Protein AF-A0A954F2K5-F1 (afdb_monomer)

Mean predicted aligned error: 3.69 Å

Foldseek 3Di:
DQVCVVVVPPDPDDDPPVPDDDLVCLPVLLVVLVVCVVVPDQEEEDPAQQSVLVSLLVSCVVCVPHAYEHEPDPVNLVVLVVCVVVVNDDSLVVVVVSVVSSVVSPHPYYHYPCVVVNVVVVVD

Nearest PDB structures (foldseek):
  5lzl-assembly1_G  TM=9.796E-01  e=1.457E-12  Pyrobaculum calidifontis JCM 11548
  5hms-assembly1_A  TM=9.862E-01  e=1.009E-11  Homo sapiens
  1e51-assembly1_A  TM=9.878E-01  e=3.987E-11  Homo sapiens
  1ylv-assembly1_A  TM=9.828E-01  e=5.491E-10  Saccharomyces cerevisiae
  1h7r-assembly1_A  TM=9.564E-01  e=3.130E-10  Saccharomyces cerevisiae

Structure (mmCIF, N/CA/C/O backbone):
data_AF-A0A954F2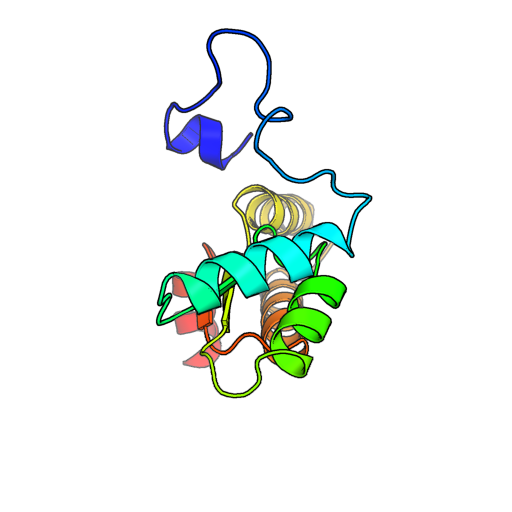K5-F1
#
_entry.id   AF-A0A954F2K5-F1
#
loop_
_atom_site.group_PDB
_atom_site.id
_atom_site.type_symbol
_atom_site.label_atom_id
_atom_site.label_alt_id
_atom_site.label_comp_id
_atom_site.label_asym_id
_atom_site.label_entity_id
_atom_site.label_seq_id
_atom_site.pdbx_PDB_ins_code
_atom_site.Cartn_x
_atom_site.Cartn_y
_atom_site.Cartn_z
_atom_site.occupancy
_atom_site.B_iso_or_equiv
_atom_site.auth_seq_id
_atom_site.auth_comp_id
_atom_site.auth_asym_id
_atom_site.auth_atom_id
_atom_site.pdbx_PDB_model_num
ATOM 1 N N . GLY A 1 1 ? 8.856 5.510 13.275 1.00 75.00 1 GLY A N 1
ATOM 2 C CA . GLY A 1 1 ? 7.831 5.533 12.204 1.00 75.00 1 GLY A CA 1
ATOM 3 C C . GLY A 1 1 ? 7.135 4.202 12.275 1.00 75.00 1 GLY A C 1
ATOM 4 O O . GLY A 1 1 ? 7.874 3.237 12.380 1.00 75.00 1 GLY A O 1
ATOM 5 N N . PRO A 1 2 ? 5.797 4.094 12.249 1.00 73.75 2 PRO A N 1
ATOM 6 C CA . PRO A 1 2 ? 5.119 3.129 13.123 1.00 73.75 2 PRO A CA 1
ATOM 7 C C . PRO A 1 2 ? 5.570 1.665 12.960 1.00 73.75 2 PRO A C 1
ATOM 9 O O . PRO A 1 2 ? 5.801 0.985 13.951 1.00 73.75 2 PRO A O 1
ATOM 12 N N . PHE A 1 3 ? 5.822 1.199 11.731 1.00 83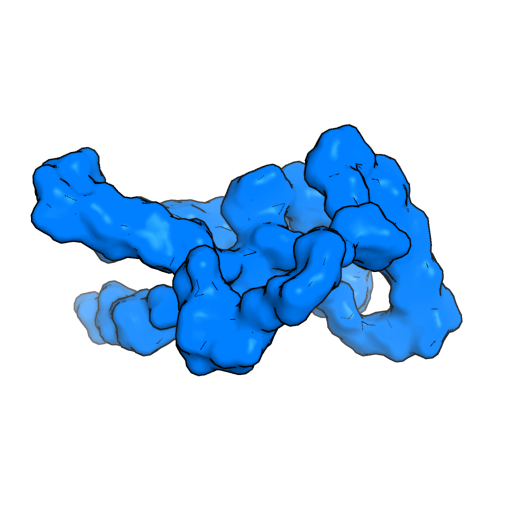.38 3 PHE A N 1
ATOM 13 C CA . PHE A 1 3 ? 6.387 -0.133 11.483 1.00 83.38 3 PHE A CA 1
ATOM 14 C C . PHE A 1 3 ? 7.805 -0.309 12.037 1.00 83.38 3 PHE A C 1
ATOM 16 O O . PHE A 1 3 ? 8.126 -1.359 12.571 1.00 83.38 3 PHE A O 1
ATOM 23 N N . ARG A 1 4 ? 8.674 0.696 11.901 1.00 79.25 4 ARG A N 1
ATOM 24 C CA . ARG A 1 4 ? 10.045 0.644 12.429 1.00 79.25 4 ARG A CA 1
ATOM 25 C C . ARG A 1 4 ? 10.061 0.540 13.947 1.00 79.25 4 ARG A C 1
ATOM 27 O O . ARG A 1 4 ? 10.932 -0.138 14.469 1.00 79.25 4 ARG A O 1
ATOM 34 N N . ASP A 1 5 ? 9.100 1.182 14.604 1.00 68.88 5 ASP A N 1
ATOM 35 C CA . ASP A 1 5 ? 8.968 1.148 16.059 1.00 68.88 5 ASP A CA 1
ATOM 36 C C . ASP A 1 5 ? 8.429 -0.228 16.489 1.00 68.88 5 ASP A C 1
ATOM 38 O O . ASP A 1 5 ? 8.984 -0.855 17.379 1.00 68.88 5 ASP A O 1
ATOM 42 N N . ALA A 1 6 ? 7.422 -0.753 15.778 1.00 72.25 6 ALA A N 1
ATOM 43 C CA . ALA A 1 6 ? 6.838 -2.068 16.050 1.00 72.25 6 ALA A CA 1
ATOM 44 C C . ALA A 1 6 ? 7.764 -3.256 15.726 1.00 72.25 6 ALA A C 1
ATOM 46 O O . ALA A 1 6 ? 7.675 -4.295 16.368 1.00 72.25 6 ALA A O 1
ATOM 47 N N . ALA A 1 7 ? 8.614 -3.128 14.706 1.00 76.62 7 ALA A N 1
ATOM 48 C CA . ALA A 1 7 ? 9.519 -4.183 14.249 1.00 76.62 7 ALA A CA 1
ATOM 49 C C . ALA A 1 7 ? 10.978 -3.949 14.672 1.00 76.62 7 ALA A C 1
ATOM 51 O O . ALA A 1 7 ? 11.862 -4.612 14.136 1.00 76.62 7 ALA A O 1
ATOM 52 N N . GLU A 1 8 ? 11.235 -2.952 15.528 1.00 77.69 8 GLU A N 1
ATOM 53 C CA . GLU A 1 8 ? 12.577 -2.542 15.979 1.00 77.69 8 GLU A CA 1
ATOM 54 C C . GLU A 1 8 ? 13.598 -2.415 14.826 1.00 77.69 8 GLU A C 1
ATOM 56 O O . GLU A 1 8 ? 14.774 -2.744 14.937 1.00 77.69 8 GLU A O 1
ATOM 61 N N . SER A 1 9 ? 13.137 -1.934 13.666 1.00 81.38 9 SER A N 1
ATOM 62 C CA . SER A 1 9 ? 13.853 -2.056 12.383 1.00 81.38 9 SER A CA 1
ATOM 63 C C . SER A 1 9 ? 14.394 -0.729 11.845 1.00 81.38 9 SER A C 1
ATOM 65 O O . SER A 1 9 ? 14.629 -0.561 10.638 1.00 81.38 9 SER A O 1
ATOM 67 N N . THR A 1 10 ? 14.577 0.252 12.727 1.00 75.50 10 THR A N 1
ATOM 68 C CA . THR A 1 10 ? 15.196 1.531 12.369 1.00 75.50 10 THR A CA 1
ATOM 69 C C . THR A 1 10 ? 16.646 1.296 11.919 1.00 75.50 10 THR A C 1
ATOM 71 O O . THR A 1 10 ? 17.393 0.633 12.635 1.00 75.50 10 THR A O 1
ATOM 74 N N . PRO A 1 11 ? 17.071 1.802 10.740 1.00 71.56 11 PRO A N 1
ATOM 75 C CA . PRO A 1 11 ? 18.462 1.677 10.307 1.00 71.56 11 PRO A CA 1
ATOM 76 C C . PRO A 1 11 ? 19.418 2.275 11.346 1.00 71.56 11 PRO A C 1
ATOM 78 O O . PRO A 1 11 ? 19.206 3.402 11.785 1.00 71.56 11 PRO A O 1
ATOM 81 N N . GLN A 1 12 ? 20.472 1.541 11.711 1.00 70.81 12 GLN A N 1
ATOM 82 C CA . GLN A 1 12 ? 21.495 2.031 12.647 1.00 70.81 12 GLN A CA 1
ATOM 83 C C . GLN A 1 12 ? 22.385 3.121 12.021 1.00 70.81 12 GLN A C 1
ATOM 85 O O . GLN A 1 12 ? 22.900 3.980 12.730 1.00 70.81 12 GLN A O 1
ATOM 90 N N . PHE A 1 13 ? 22.538 3.113 10.692 1.00 71.94 13 PHE A N 1
ATOM 91 C CA . PHE A 1 13 ? 23.246 4.136 9.923 1.00 71.94 13 PHE A CA 1
ATOM 92 C C . PHE A 1 13 ? 22.593 4.323 8.542 1.00 71.94 13 PHE A C 1
ATOM 94 O O . PHE A 1 13 ? 22.081 3.366 7.959 1.00 71.94 13 PHE A O 1
ATOM 101 N N . GLY A 1 14 ? 22.621 5.551 8.011 1.00 80.06 14 GLY A N 1
ATOM 102 C CA . GLY A 1 14 ? 22.126 5.878 6.669 1.00 80.06 14 GLY A CA 1
ATOM 103 C C . GLY A 1 14 ? 20.603 5.779 6.495 1.00 80.06 14 GLY A C 1
ATOM 104 O O . GLY A 1 14 ? 19.822 5.965 7.428 1.00 80.06 14 GLY A O 1
ATOM 105 N N . ASN A 1 15 ? 20.167 5.521 5.260 1.00 81.44 15 ASN A N 1
ATOM 106 C CA . ASN A 1 15 ? 18.766 5.305 4.901 1.00 81.44 15 ASN A CA 1
ATOM 107 C C . ASN A 1 15 ? 18.643 4.139 3.900 1.00 81.44 15 ASN A C 1
ATOM 109 O O . ASN A 1 15 ? 19.632 3.514 3.529 1.00 81.44 15 ASN A O 1
ATOM 113 N N . ARG A 1 16 ? 17.414 3.819 3.491 1.00 84.44 16 ARG A N 1
ATOM 114 C CA . ARG A 1 16 ? 17.119 2.695 2.587 1.00 84.44 16 ARG A CA 1
ATOM 115 C C . ARG A 1 16 ? 16.991 3.122 1.118 1.00 84.44 16 ARG A C 1
ATOM 117 O O . ARG A 1 16 ? 16.538 2.337 0.297 1.00 84.44 16 ARG A O 1
ATOM 124 N N . ALA A 1 17 ? 17.368 4.358 0.784 1.00 83.81 17 ALA A N 1
ATOM 125 C CA . ALA A 1 17 ? 17.148 4.936 -0.544 1.00 83.81 17 ALA A CA 1
ATOM 126 C C . ALA A 1 17 ? 18.026 4.311 -1.640 1.00 83.81 17 ALA A C 1
ATOM 128 O O . ALA A 1 17 ? 17.795 4.560 -2.814 1.00 83.81 17 ALA A O 1
ATOM 129 N N . THR A 1 18 ? 19.030 3.509 -1.273 1.00 85.62 18 THR A N 1
ATOM 130 C CA . THR A 1 18 ? 19.876 2.787 -2.234 1.00 85.62 18 THR A CA 1
ATOM 131 C C . THR A 1 18 ? 19.191 1.568 -2.850 1.00 85.62 18 THR A C 1
ATOM 133 O O . THR A 1 18 ? 19.691 1.048 -3.838 1.00 85.62 18 THR A O 1
ATOM 136 N N . TYR A 1 19 ? 18.080 1.103 -2.272 1.00 86.25 19 TYR A N 1
ATOM 137 C CA . TYR A 1 19 ? 17.320 -0.049 -2.773 1.00 86.25 19 TYR A CA 1
ATOM 138 C C . TYR A 1 19 ? 15.801 0.155 -2.735 1.00 86.25 19 TYR A C 1
ATOM 140 O O . TYR A 1 19 ? 15.063 -0.585 -3.372 1.00 86.25 19 TYR A O 1
ATOM 148 N N . GLN A 1 20 ? 15.297 1.136 -1.982 1.00 93.25 20 GLN A N 1
ATOM 149 C CA . GLN A 1 20 ? 13.914 1.575 -2.126 1.00 93.25 20 GLN A CA 1
ATOM 150 C C . GLN A 1 20 ? 13.808 2.506 -3.327 1.00 93.25 20 GLN A C 1
ATOM 152 O O . GLN A 1 20 ? 14.530 3.500 -3.395 1.00 93.25 20 GLN A O 1
ATOM 157 N N . MET A 1 21 ? 12.873 2.195 -4.224 1.00 95.56 21 MET A N 1
ATOM 158 C CA . MET A 1 21 ? 12.590 3.004 -5.408 1.00 95.56 21 MET A CA 1
ATOM 159 C C . MET A 1 21 ? 12.327 4.468 -5.041 1.00 95.56 21 MET A C 1
ATOM 161 O O . MET A 1 21 ? 11.714 4.778 -4.012 1.00 95.56 21 MET A O 1
ATOM 165 N N . ASN A 1 22 ? 12.766 5.377 -5.912 1.00 94.88 22 ASN A N 1
ATOM 166 C CA . ASN A 1 22 ? 12.499 6.799 -5.745 1.00 94.88 22 ASN A CA 1
ATOM 167 C C . ASN A 1 22 ? 10.987 7.058 -5.907 1.00 94.88 22 ASN A C 1
ATOM 169 O O . ASN A 1 22 ? 10.434 6.726 -6.957 1.00 94.88 22 ASN A O 1
ATOM 173 N N . PRO A 1 23 ? 10.311 7.702 -4.935 1.00 95.06 23 PRO A N 1
ATOM 174 C CA . PRO A 1 23 ? 8.867 7.951 -4.994 1.00 95.06 23 PRO A CA 1
ATOM 175 C C . PRO A 1 23 ? 8.416 8.751 -6.227 1.00 95.06 23 PRO A C 1
ATOM 177 O O . PRO A 1 23 ? 7.267 8.638 -6.638 1.00 95.06 23 PRO A O 1
ATOM 180 N N . ALA A 1 24 ? 9.301 9.548 -6.836 1.00 95.44 24 ALA A N 1
ATOM 181 C CA . ALA A 1 24 ? 8.993 10.308 -8.047 1.00 95.44 24 ALA A CA 1
ATOM 182 C C . ALA A 1 24 ? 9.012 9.457 -9.334 1.00 95.44 24 ALA A C 1
ATOM 184 O O . ALA A 1 24 ? 8.629 9.940 -10.400 1.00 95.44 24 ALA A O 1
ATOM 185 N N . ASN A 1 25 ? 9.486 8.210 -9.269 1.00 94.94 25 ASN A N 1
ATOM 186 C CA . ASN A 1 25 ? 9.805 7.404 -10.440 1.00 94.94 25 ASN A CA 1
ATOM 187 C C . ASN A 1 25 ? 8.812 6.259 -10.666 1.00 94.94 25 ASN A C 1
ATOM 189 O O . ASN A 1 25 ? 9.118 5.085 -10.473 1.00 94.94 25 ASN A O 1
ATOM 193 N N . GLY A 1 26 ? 7.622 6.582 -11.171 1.00 93.44 26 GLY A N 1
ATOM 194 C CA . GLY A 1 26 ? 6.631 5.549 -11.483 1.00 93.44 26 GLY A CA 1
ATOM 195 C C . GLY A 1 26 ? 7.012 4.616 -12.644 1.00 93.44 26 GLY A C 1
ATOM 196 O O . GLY A 1 26 ? 6.359 3.600 -12.847 1.00 93.44 26 GLY A O 1
ATOM 197 N N . ALA A 1 27 ? 8.020 4.955 -13.457 1.00 95.56 27 ALA A N 1
ATOM 198 C CA . ALA A 1 27 ? 8.470 4.101 -14.560 1.00 95.56 27 ALA A CA 1
ATOM 199 C C . ALA A 1 27 ? 9.401 2.971 -14.093 1.00 95.56 27 ALA A C 1
ATOM 201 O O . ALA A 1 27 ? 9.408 1.905 -14.698 1.00 95.56 27 ALA A O 1
ATOM 202 N N . GLU A 1 28 ? 10.177 3.200 -13.032 1.00 96.81 28 GLU A N 1
ATOM 203 C CA . GLU A 1 28 ? 11.015 2.174 -12.400 1.00 96.81 28 GLU A CA 1
ATOM 204 C C . GLU A 1 28 ? 10.182 1.046 -11.806 1.00 96.81 28 GLU A C 1
ATOM 206 O O . GLU A 1 28 ? 10.502 -0.108 -12.051 1.00 96.81 28 GLU A O 1
ATOM 211 N N . ALA A 1 29 ? 9.045 1.367 -11.184 1.00 96.25 29 ALA A N 1
ATOM 212 C CA . ALA A 1 29 ? 8.140 0.364 -10.629 1.00 96.25 29 ALA A CA 1
ATOM 213 C C . ALA A 1 29 ? 7.688 -0.696 -11.648 1.00 96.25 29 ALA A C 1
ATOM 215 O O . ALA A 1 29 ? 7.5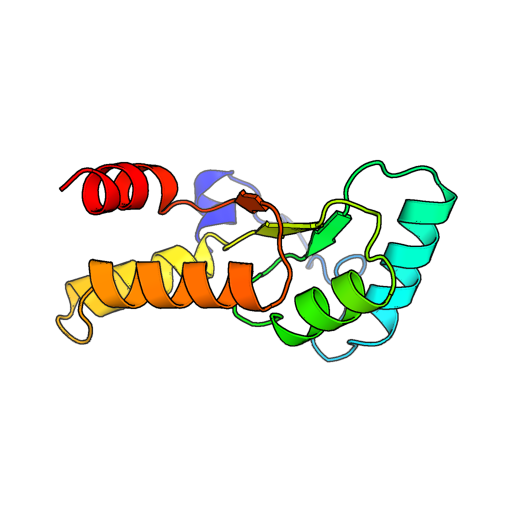91 -1.866 -11.300 1.00 96.25 29 ALA A O 1
ATOM 216 N N . LEU A 1 30 ? 7.431 -0.310 -12.905 1.00 96.88 30 LEU A N 1
ATOM 217 C CA . LEU A 1 30 ? 7.063 -1.282 -13.942 1.00 96.88 30 LEU A CA 1
ATOM 218 C C . LEU A 1 30 ? 8.244 -2.162 -14.352 1.00 96.88 30 LEU A C 1
ATOM 220 O O . LEU A 1 30 ? 8.049 -3.351 -14.553 1.00 96.88 30 LEU A O 1
ATOM 224 N N . ARG A 1 31 ? 9.461 -1.608 -14.421 1.00 97.44 31 ARG A N 1
ATOM 225 C CA . ARG A 1 31 ? 10.654 -2.403 -14.744 1.00 97.44 31 ARG A CA 1
ATOM 226 C C . ARG A 1 31 ? 10.969 -3.423 -13.655 1.00 97.44 31 ARG A C 1
ATOM 228 O O . ARG A 1 31 ? 11.277 -4.556 -13.991 1.00 97.44 31 ARG A O 1
ATOM 235 N N . GLU A 1 32 ? 10.877 -3.031 -12.385 1.00 97.88 32 GLU A N 1
ATOM 236 C CA . GLU A 1 32 ? 11.065 -3.952 -11.253 1.00 97.88 32 GLU A CA 1
ATOM 237 C C . GLU A 1 32 ? 10.024 -5.077 -11.290 1.00 97.88 32 GLU A C 1
ATOM 239 O O . GLU A 1 32 ? 10.367 -6.247 -11.190 1.00 97.88 32 GLU A O 1
ATOM 244 N N . VAL A 1 33 ? 8.757 -4.738 -11.550 1.00 98.06 33 VAL A N 1
ATOM 245 C CA . VAL A 1 33 ? 7.698 -5.741 -11.710 1.00 98.06 33 VAL A CA 1
ATOM 246 C C . VAL A 1 33 ? 7.957 -6.677 -12.894 1.00 98.06 33 VAL A C 1
ATOM 248 O O . VAL A 1 33 ? 7.767 -7.882 -12.760 1.00 98.06 33 VAL A O 1
ATOM 251 N N . ASP A 1 34 ? 8.387 -6.158 -14.047 1.00 98.19 34 ASP A N 1
ATOM 252 C CA . ASP A 1 34 ? 8.699 -6.986 -15.217 1.00 98.19 34 ASP A CA 1
ATOM 253 C C . ASP A 1 34 ? 9.834 -7.981 -14.916 1.00 98.19 34 ASP A C 1
ATOM 255 O O . ASP A 1 34 ? 9.788 -9.124 -15.377 1.00 98.19 34 ASP A O 1
ATOM 259 N N . LEU A 1 35 ? 10.832 -7.563 -14.127 1.00 98.31 35 LEU A N 1
ATOM 260 C CA . LEU A 1 35 ? 11.923 -8.425 -13.669 1.00 98.31 35 LEU A CA 1
ATOM 261 C C . LEU A 1 35 ? 11.418 -9.505 -12.708 1.00 98.31 35 LEU A C 1
ATOM 263 O O . LEU A 1 35 ? 11.675 -10.679 -12.956 1.00 98.31 35 LEU A O 1
ATOM 267 N N . ASP A 1 36 ? 10.634 -9.140 -11.690 1.00 98.44 36 ASP A N 1
ATOM 268 C CA . ASP A 1 36 ? 10.055 -10.099 -10.739 1.00 98.44 36 ASP A CA 1
ATOM 269 C C . ASP A 1 36 ? 9.208 -11.165 -11.462 1.00 98.44 36 ASP A C 1
ATOM 271 O O . ASP A 1 36 ? 9.294 -12.359 -11.164 1.00 98.44 36 ASP A O 1
ATOM 275 N N . VAL A 1 37 ? 8.414 -10.760 -12.461 1.00 98.12 37 VAL A N 1
ATOM 276 C CA . VAL A 1 37 ? 7.633 -11.693 -13.292 1.00 98.12 37 VAL A CA 1
ATOM 277 C C . VAL A 1 37 ? 8.549 -12.600 -14.116 1.00 98.12 37 VAL A C 1
ATOM 279 O O . VAL A 1 37 ? 8.299 -13.803 -14.196 1.00 98.12 37 VAL A O 1
ATOM 282 N N . ALA A 1 38 ? 9.614 -12.060 -14.715 1.00 98.25 38 ALA A N 1
ATOM 283 C CA . ALA A 1 38 ? 10.580 -12.851 -15.480 1.00 98.25 38 ALA A CA 1
ATOM 284 C C . ALA A 1 38 ? 11.347 -13.859 -14.604 1.00 98.25 38 ALA A C 1
ATOM 286 O O . ALA A 1 38 ? 11.704 -14.938 -15.079 1.00 98.25 38 ALA A O 1
ATOM 287 N N . GLU A 1 39 ? 11.559 -13.533 -13.329 1.00 98.44 39 GLU A N 1
ATOM 288 C CA . GLU A 1 39 ? 12.152 -14.418 -12.322 1.00 98.44 39 GLU A CA 1
ATOM 289 C C . GLU A 1 39 ? 11.150 -15.433 -11.738 1.00 98.44 39 GLU A C 1
ATOM 291 O O . GLU A 1 39 ? 11.549 -16.351 -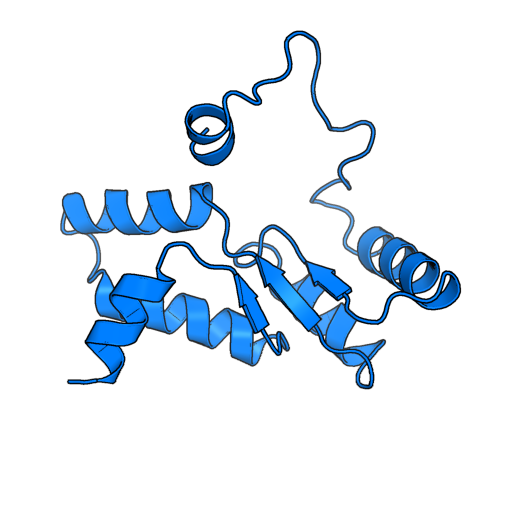11.019 1.00 98.44 39 GLU A O 1
ATOM 296 N N . GLY A 1 40 ? 9.868 -15.338 -12.108 1.00 98.00 40 GLY A N 1
ATOM 297 C CA . GLY A 1 40 ? 8.837 -16.322 -11.779 1.00 98.00 40 GLY A CA 1
ATOM 298 C C . GLY A 1 40 ? 7.993 -15.985 -10.550 1.00 98.00 40 GLY A C 1
ATOM 299 O O . GLY A 1 40 ? 7.479 -16.899 -9.910 1.00 98.00 40 GLY A O 1
ATOM 300 N N . ALA A 1 41 ? 7.838 -14.705 -10.197 1.00 98.12 41 ALA A N 1
ATOM 301 C CA . ALA A 1 41 ? 6.946 -14.298 -9.115 1.00 98.12 41 ALA A CA 1
ATOM 302 C C . ALA A 1 41 ? 5.475 -14.672 -9.402 1.00 98.12 41 ALA A C 1
ATOM 304 O O . ALA A 1 41 ? 4.867 -14.190 -10.357 1.00 98.12 41 ALA A O 1
ATOM 305 N N . ASP A 1 42 ? 4.870 -15.473 -8.519 1.00 98.12 42 ASP A N 1
ATOM 306 C CA . ASP A 1 42 ? 3.449 -15.857 -8.603 1.00 98.12 42 ASP A CA 1
ATOM 307 C C . ASP A 1 42 ? 2.482 -14.721 -8.224 1.00 98.12 42 ASP A C 1
ATOM 309 O O . ASP A 1 42 ? 1.281 -14.782 -8.494 1.00 98.12 42 ASP A O 1
ATOM 313 N N . LEU A 1 43 ? 2.987 -13.703 -7.525 1.00 97.94 43 LEU A N 1
ATOM 314 C CA . LEU A 1 43 ? 2.218 -12.598 -6.970 1.00 97.94 43 LEU A CA 1
ATOM 315 C C . LEU A 1 43 ? 3.085 -11.348 -6.904 1.00 97.94 43 LEU A C 1
ATOM 317 O O . LEU A 1 43 ? 4.237 -11.399 -6.481 1.00 97.94 43 LEU A O 1
ATOM 321 N N . LEU A 1 44 ? 2.485 -10.210 -7.237 1.00 98.56 44 LEU A N 1
ATOM 322 C CA . LEU A 1 44 ? 3.132 -8.902 -7.184 1.00 98.56 44 LEU A CA 1
ATOM 323 C C . LEU A 1 44 ? 2.623 -8.084 -5.999 1.00 98.56 44 LEU A C 1
ATOM 325 O O . LEU A 1 44 ? 1.519 -8.314 -5.499 1.00 98.56 44 LEU A O 1
ATOM 329 N N . MET A 1 45 ? 3.393 -7.088 -5.559 1.00 98.62 45 MET A N 1
ATOM 330 C CA . MET A 1 45 ? 2.959 -6.173 -4.503 1.00 98.62 45 MET A CA 1
ATOM 331 C C . MET A 1 45 ? 3.400 -4.733 -4.749 1.00 98.62 45 MET A C 1
ATOM 333 O O . MET A 1 45 ? 4.553 -4.477 -5.072 1.00 98.62 45 MET A O 1
ATOM 337 N N . VAL A 1 46 ? 2.507 -3.780 -4.468 1.00 98.69 46 VAL A N 1
ATOM 338 C CA . VAL A 1 46 ? 2.867 -2.359 -4.331 1.00 98.69 46 VAL A CA 1
ATOM 339 C C . VAL A 1 46 ? 2.792 -1.932 -2.865 1.00 98.69 46 VAL A C 1
ATOM 341 O O . VAL A 1 46 ? 1.837 -2.239 -2.140 1.00 98.69 46 VAL A O 1
ATOM 344 N N . LYS A 1 47 ? 3.825 -1.215 -2.414 1.00 98.38 47 LYS A N 1
ATOM 345 C CA . LYS A 1 47 ? 3.957 -0.699 -1.050 1.00 98.38 47 LYS A CA 1
ATOM 346 C C . LYS A 1 47 ? 4.732 0.624 -1.061 1.00 98.38 47 LYS A C 1
ATOM 348 O O . LYS A 1 47 ? 5.865 0.617 -1.539 1.00 98.38 47 LYS A O 1
ATOM 353 N N . PRO A 1 48 ? 4.247 1.706 -0.416 1.00 98.38 48 PRO A N 1
ATOM 354 C CA . PRO A 1 48 ? 2.918 1.918 0.191 1.00 98.38 48 PRO A CA 1
ATOM 355 C C . PRO A 1 48 ? 1.738 1.818 -0.786 1.00 98.38 48 PRO A C 1
ATOM 357 O O . PRO A 1 48 ? 1.956 1.813 -1.989 1.00 98.38 48 PRO A O 1
ATOM 360 N N . ALA A 1 49 ? 0.501 1.734 -0.288 1.00 98.62 49 ALA A N 1
ATOM 361 C CA . ALA A 1 49 ? -0.674 1.568 -1.146 1.00 98.62 49 ALA A CA 1
ATOM 362 C C . ALA A 1 49 ? -1.358 2.898 -1.489 1.00 98.62 49 ALA A C 1
ATOM 364 O O . ALA A 1 49 ? -1.509 3.223 -2.663 1.00 98.62 49 ALA A O 1
ATOM 365 N N . LEU A 1 50 ? -1.770 3.680 -0.485 1.00 98.50 50 LEU A N 1
ATOM 366 C CA . LEU A 1 50 ? -2.640 4.846 -0.683 1.00 98.50 50 LEU A CA 1
ATOM 367 C C . LEU A 1 50 ? -1.973 5.934 -1.533 1.00 98.50 50 LEU A C 1
ATOM 369 O O . LEU A 1 50 ? -2.610 6.518 -2.404 1.00 98.50 50 LEU A O 1
ATOM 373 N N . SER A 1 51 ? -0.687 6.199 -1.310 1.00 98.12 51 SER A N 1
ATOM 374 C CA . SER A 1 51 ? 0.052 7.203 -2.086 1.00 98.12 51 SER A CA 1
ATOM 375 C C . SER A 1 51 ? 0.533 6.708 -3.457 1.00 98.12 51 SER A C 1
ATOM 377 O O . SER A 1 51 ? 1.170 7.479 -4.162 1.00 98.12 51 SER A O 1
ATOM 379 N N . TYR A 1 52 ? 0.260 5.447 -3.818 1.00 98.69 52 TYR A N 1
ATOM 380 C CA . TYR A 1 52 ? 0.721 4.808 -5.060 1.00 98.69 52 TYR A CA 1
ATOM 381 C C . TYR A 1 52 ? -0.407 4.040 -5.769 1.00 98.69 52 TYR A C 1
ATOM 383 O O . TYR A 1 52 ? -0.177 3.020 -6.424 1.00 98.69 52 TYR A O 1
ATOM 391 N N . LEU A 1 53 ? -1.653 4.512 -5.639 1.00 98.88 53 LEU A N 1
ATOM 392 C CA . LEU A 1 53 ? -2.808 3.930 -6.335 1.00 98.88 53 LEU A CA 1
ATOM 393 C C . LEU A 1 53 ? -2.632 3.949 -7.863 1.00 98.88 53 LEU A C 1
ATOM 395 O O . LEU A 1 53 ? -3.110 3.049 -8.550 1.00 98.88 53 LEU A O 1
ATOM 399 N N . ASP A 1 54 ? -1.928 4.947 -8.395 1.00 98.75 54 ASP A N 1
ATOM 400 C CA . ASP A 1 54 ? -1.557 5.041 -9.807 1.00 98.75 54 ASP A CA 1
ATOM 401 C C . ASP A 1 54 ? -0.590 3.921 -10.224 1.00 98.75 54 ASP A C 1
ATOM 403 O O . ASP A 1 54 ? -0.749 3.341 -11.298 1.00 98.75 54 ASP A O 1
ATOM 407 N N . ILE A 1 55 ? 0.362 3.551 -9.364 1.00 98.75 55 ILE A N 1
ATOM 408 C CA . ILE A 1 55 ? 1.277 2.431 -9.615 1.00 98.75 55 ILE A CA 1
ATOM 409 C C . ILE A 1 55 ? 0.535 1.100 -9.544 1.00 98.75 55 ILE A C 1
ATOM 411 O O . ILE A 1 55 ? 0.695 0.284 -10.446 1.00 98.75 55 ILE A O 1
ATOM 415 N N . ILE A 1 56 ? -0.335 0.899 -8.543 1.00 98.88 56 ILE A N 1
ATOM 416 C CA . ILE A 1 56 ? -1.203 -0.293 -8.461 1.00 98.88 56 ILE A CA 1
ATOM 417 C C . ILE A 1 56 ? -1.988 -0.458 -9.763 1.00 98.88 56 ILE A C 1
ATOM 419 O O . ILE A 1 56 ? -2.032 -1.549 -10.332 1.00 98.88 56 ILE A O 1
ATOM 423 N N . ARG A 1 57 ? -2.562 0.640 -10.265 1.00 98.88 57 ARG A N 1
ATOM 424 C CA . ARG A 1 57 ? -3.320 0.636 -11.512 1.00 98.88 57 ARG A CA 1
ATOM 425 C C . ARG A 1 57 ? -2.470 0.235 -12.709 1.00 98.88 57 ARG A C 1
ATOM 427 O O . ARG A 1 57 ? -2.857 -0.665 -13.448 1.00 98.88 57 ARG A O 1
ATOM 434 N N . ARG A 1 58 ? -1.308 0.866 -12.876 1.00 98.69 58 ARG A N 1
ATOM 435 C CA . ARG A 1 58 ? -0.396 0.598 -13.996 1.00 98.69 58 ARG A CA 1
ATOM 436 C C . ARG A 1 58 ? 0.135 -0.833 -13.979 1.00 98.69 58 ARG A C 1
ATOM 438 O O . ARG A 1 58 ? 0.178 -1.467 -15.026 1.00 98.69 58 ARG A O 1
ATOM 445 N N . VAL A 1 59 ? 0.493 -1.352 -12.804 1.00 98.62 59 VAL A N 1
ATOM 446 C CA . VAL A 1 59 ? 0.938 -2.744 -12.640 1.00 98.62 59 VAL A CA 1
ATOM 447 C C . VAL A 1 59 ? -0.183 -3.709 -13.015 1.00 98.62 59 VAL A C 1
ATOM 449 O O . VAL A 1 59 ? 0.053 -4.639 -13.780 1.00 98.62 59 VAL A O 1
ATOM 452 N N . LYS A 1 60 ? -1.415 -3.468 -12.545 1.00 98.62 60 LYS A N 1
ATOM 453 C CA . LYS A 1 60 ? -2.552 -4.335 -12.877 1.00 98.62 60 LYS A CA 1
ATOM 454 C C . LYS A 1 60 ? -2.887 -4.328 -14.370 1.00 98.62 60 LYS A C 1
ATOM 45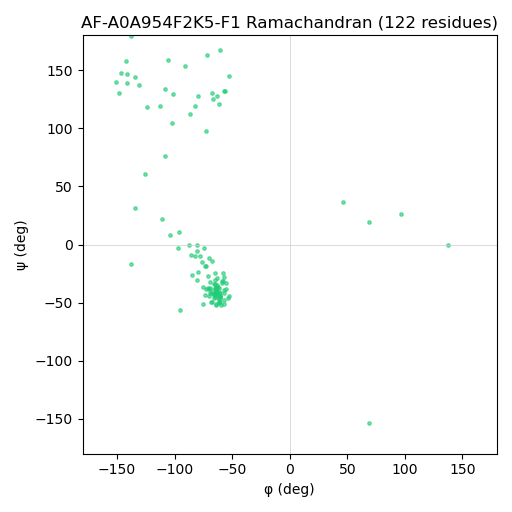6 O O . LYS A 1 60 ? -3.277 -5.360 -14.904 1.00 98.62 60 LYS A O 1
ATOM 461 N N . GLU A 1 61 ? -2.758 -3.182 -15.035 1.00 98.56 61 GLU A N 1
ATOM 462 C CA . GLU A 1 61 ? -2.976 -3.064 -16.483 1.00 98.56 61 GLU A CA 1
ATOM 463 C C . GLU A 1 61 ? -1.879 -3.762 -17.299 1.00 98.56 61 GLU A C 1
ATOM 465 O O . GLU A 1 61 ? -2.193 -4.388 -18.309 1.00 98.56 61 GLU A O 1
ATOM 470 N N . ALA A 1 62 ? -0.619 -3.691 -16.858 1.00 98.25 62 ALA A N 1
ATOM 471 C CA . ALA A 1 62 ? 0.504 -4.357 -17.519 1.00 98.25 62 ALA A CA 1
ATOM 472 C C . ALA A 1 62 ? 0.489 -5.884 -17.320 1.00 98.25 62 ALA A C 1
ATOM 474 O O . ALA A 1 62 ? 0.766 -6.629 -18.257 1.00 98.25 62 ALA A O 1
ATOM 475 N N . HIS A 1 63 ? 0.105 -6.345 -16.124 1.00 98.06 63 HIS A N 1
ATOM 476 C CA . HIS A 1 63 ? 0.139 -7.756 -15.719 1.00 98.06 63 HIS A CA 1
ATOM 477 C C . HIS A 1 63 ? -1.229 -8.248 -15.213 1.00 98.06 63 HIS A C 1
ATOM 479 O O . HIS A 1 63 ? -1.356 -8.673 -14.062 1.00 98.06 63 HIS A O 1
ATOM 485 N N . PRO A 1 64 ? -2.293 -8.227 -16.041 1.00 97.56 64 PRO A N 1
ATOM 486 C CA . PRO A 1 64 ? -3.654 -8.527 -15.586 1.00 97.56 64 PRO A CA 1
ATOM 487 C C . PRO A 1 64 ? -3.840 -9.974 -15.108 1.00 97.56 64 PRO A C 1
ATOM 489 O O . PRO A 1 64 ? -4.735 -10.237 -14.301 1.00 97.56 64 PRO A O 1
ATOM 492 N N . GLY A 1 65 ? -3.002 -10.898 -15.595 1.00 96.88 65 GLY A N 1
ATOM 493 C CA . GLY A 1 65 ? -3.025 -12.319 -15.243 1.00 96.88 65 GLY A CA 1
ATOM 494 C C . GLY A 1 65 ? -2.306 -12.674 -13.939 1.00 96.88 65 GLY A C 1
ATOM 495 O O . GLY A 1 65 ? -2.458 -13.800 -13.475 1.00 96.88 65 GLY A O 1
ATOM 496 N N . VAL A 1 66 ? -1.559 -11.740 -13.341 1.00 98.19 66 VAL A N 1
ATOM 497 C CA . VAL A 1 66 ? -0.830 -11.971 -12.088 1.00 98.19 66 VAL A CA 1
ATOM 498 C C . VAL A 1 66 ? -1.619 -11.351 -10.925 1.00 98.19 66 VAL A C 1
ATOM 500 O O . VAL A 1 66 ? -2.037 -10.189 -11.019 1.00 98.19 66 VAL A O 1
ATOM 503 N N . PRO A 1 67 ? -1.878 -12.090 -9.829 1.00 98.56 67 PRO A N 1
ATOM 504 C CA . PRO A 1 67 ? -2.480 -11.527 -8.627 1.00 98.56 67 PRO A CA 1
ATOM 505 C C . PRO A 1 67 ? -1.660 -10.358 -8.076 1.00 98.56 67 PRO A C 1
ATOM 507 O O . PRO A 1 67 ? -0.444 -10.464 -7.902 1.00 98.56 67 PRO A O 1
ATOM 510 N N . LEU A 1 68 ? -2.334 -9.251 -7.756 1.00 98.81 68 LEU A N 1
ATOM 511 C CA . LEU A 1 68 ? -1.683 -8.054 -7.223 1.00 98.81 68 LEU A CA 1
ATOM 512 C C . LEU A 1 68 ? -2.095 -7.797 -5.773 1.00 98.81 68 LEU A C 1
ATOM 514 O O . LEU A 1 68 ? -3.261 -7.544 -5.482 1.00 98.81 68 LEU A O 1
ATOM 518 N N . ALA A 1 69 ? -1.139 -7.800 -4.854 1.00 98.81 69 ALA A N 1
ATOM 519 C CA . ALA A 1 69 ? -1.338 -7.325 -3.495 1.00 98.81 69 ALA A CA 1
ATOM 520 C C . ALA A 1 69 ? -1.001 -5.830 -3.361 1.00 98.81 69 ALA A C 1
ATOM 522 O O . ALA A 1 69 ? -0.155 -5.279 -4.064 1.00 98.81 69 ALA A O 1
ATOM 523 N N . ALA A 1 70 ? -1.621 -5.166 -2.393 1.00 98.88 70 ALA A N 1
ATOM 524 C CA . ALA A 1 70 ? -1.245 -3.821 -1.979 1.00 98.88 70 ALA A CA 1
ATOM 525 C C . ALA A 1 70 ? -1.106 -3.755 -0.460 1.00 98.88 70 ALA A C 1
ATOM 527 O O . ALA A 1 70 ? -1.934 -4.296 0.276 1.00 98.88 70 ALA A O 1
ATOM 528 N N . TYR A 1 71 ? -0.060 -3.087 0.022 1.00 98.75 71 TYR A N 1
ATOM 529 C CA . TYR A 1 71 ? 0.194 -2.958 1.454 1.00 98.75 71 TYR A CA 1
ATOM 530 C C . TYR A 1 71 ? -0.215 -1.572 1.952 1.00 98.75 71 TYR A C 1
ATOM 532 O O . TYR A 1 71 ? 0.505 -0.593 1.749 1.00 98.75 71 TYR A O 1
ATOM 540 N N . ASN A 1 72 ? -1.346 -1.500 2.653 1.00 98.56 72 ASN A N 1
ATOM 541 C CA . ASN A 1 72 ? -1.766 -0.311 3.383 1.00 98.56 72 ASN A CA 1
ATOM 542 C C . ASN A 1 72 ? -0.890 -0.154 4.637 1.00 98.56 72 ASN A C 1
ATOM 544 O O . ASN A 1 72 ? -1.067 -0.851 5.640 1.00 98.56 72 ASN A O 1
ATOM 548 N N . VAL A 1 73 ? 0.136 0.694 4.531 1.00 98.19 73 VAL A N 1
ATOM 549 C CA . VAL A 1 73 ? 1.271 0.698 5.464 1.00 98.19 73 VAL A CA 1
ATOM 550 C C . VAL A 1 73 ? 0.915 1.235 6.841 1.00 98.19 73 VAL A C 1
ATOM 552 O O . VAL A 1 73 ? -0.053 1.959 7.037 1.00 98.19 73 VAL A O 1
ATOM 555 N N . SER A 1 74 ? 1.785 0.949 7.808 1.00 96.50 74 SER A N 1
ATOM 556 C CA . SER A 1 74 ? 1.620 1.374 9.198 1.00 96.50 74 SER A CA 1
ATOM 557 C C . SER A 1 74 ? 1.450 2.891 9.348 1.00 96.50 74 SER A C 1
ATOM 559 O O . SER A 1 74 ? 0.771 3.346 10.257 1.00 96.50 74 SER A O 1
ATOM 561 N N . GLY A 1 75 ? 2.102 3.676 8.482 1.00 96.88 75 GLY A N 1
ATOM 562 C CA . GLY A 1 75 ? 1.958 5.131 8.461 1.00 96.88 75 GLY A CA 1
ATOM 563 C C . GLY A 1 75 ? 0.576 5.568 7.982 1.00 96.88 75 GLY A C 1
ATOM 564 O O . GLY A 1 75 ? -0.014 6.447 8.590 1.00 96.88 75 GLY A O 1
ATOM 565 N N . GLU A 1 76 ? 0.033 4.917 6.951 1.00 98.25 76 GLU A N 1
ATOM 566 C CA . GLU A 1 76 ? -1.317 5.182 6.438 1.00 98.25 76 GLU A CA 1
ATOM 567 C C . GLU A 1 76 ? -2.382 4.827 7.478 1.00 98.25 76 GLU A C 1
ATOM 569 O O . GLU A 1 76 ? -3.249 5.647 7.764 1.00 98.25 76 GLU A O 1
ATOM 574 N N . TYR A 1 77 ? -2.251 3.663 8.119 1.00 98.25 77 TYR A N 1
ATOM 575 C CA . TYR A 1 77 ? -3.097 3.270 9.248 1.00 98.25 77 TYR A CA 1
ATOM 576 C C . TYR A 1 77 ? -3.041 4.291 10.397 1.00 98.25 77 TYR A C 1
ATOM 578 O O . TYR A 1 77 ? -4.072 4.766 10.874 1.00 98.25 77 TYR A O 1
ATOM 586 N N . ALA A 1 78 ? -1.831 4.663 10.832 1.00 97.69 78 ALA A N 1
ATOM 587 C CA . ALA A 1 78 ? -1.654 5.593 11.943 1.00 97.69 78 ALA A CA 1
ATOM 588 C C . ALA A 1 78 ? -2.194 6.994 11.621 1.00 97.69 78 ALA A C 1
ATOM 590 O O . ALA A 1 78 ? -2.722 7.650 12.514 1.00 97.69 78 ALA A O 1
ATOM 591 N N . MET A 1 79 ? -2.106 7.443 10.362 1.00 98.25 79 MET A N 1
ATOM 592 C CA . MET A 1 79 ? -2.710 8.706 9.928 1.00 98.25 79 MET A CA 1
ATOM 593 C C . MET A 1 79 ? -4.231 8.699 10.113 1.00 98.25 79 MET A C 1
ATOM 595 O O . MET A 1 79 ? -4.771 9.675 10.632 1.00 98.25 79 MET A O 1
ATOM 599 N N . VAL A 1 80 ? -4.911 7.607 9.744 1.00 98.31 80 VAL A N 1
ATOM 600 C CA . VAL A 1 80 ? -6.364 7.470 9.939 1.00 98.31 80 VAL A CA 1
ATOM 601 C C . VAL A 1 80 ? -6.708 7.471 11.428 1.00 98.31 80 VAL A C 1
ATOM 603 O O . VAL A 1 80 ? -7.518 8.289 11.858 1.00 98.31 80 VAL A O 1
ATOM 606 N N . LYS A 1 81 ? -6.049 6.629 12.236 1.00 98.00 81 LYS A N 1
ATOM 607 C CA . LYS A 1 81 ? -6.301 6.568 13.688 1.00 98.00 81 LYS A CA 1
ATOM 608 C C . LYS A 1 81 ? -6.092 7.928 14.362 1.00 98.00 81 LYS A C 1
ATOM 610 O O . LYS A 1 81 ? -6.977 8.407 15.061 1.00 98.00 81 LYS A O 1
ATOM 615 N N . ALA A 1 82 ? -4.979 8.606 14.076 1.00 98.19 82 ALA A N 1
ATOM 616 C CA . ALA A 1 82 ? -4.666 9.900 14.681 1.00 98.19 82 ALA A CA 1
ATOM 617 C C . ALA A 1 82 ? -5.643 11.021 14.280 1.00 98.19 82 ALA A C 1
ATOM 619 O O . ALA A 1 82 ? -5.899 11.927 15.072 1.00 98.19 82 ALA A O 1
ATOM 620 N N . ALA A 1 83 ? -6.173 11.005 13.054 1.00 98.44 83 ALA A N 1
ATOM 621 C CA . ALA A 1 83 ? -7.172 11.982 12.621 1.00 98.44 83 ALA A CA 1
ATOM 622 C C . ALA A 1 83 ? -8.558 11.696 13.230 1.00 98.44 83 ALA A C 1
ATOM 624 O O . ALA A 1 83 ? -9.261 12.634 13.614 1.00 98.44 83 ALA A O 1
ATOM 625 N N . ALA A 1 84 ? -8.924 10.419 13.371 1.00 98.25 84 ALA A N 1
ATOM 626 C CA . ALA A 1 84 ? -10.159 9.999 14.027 1.00 98.25 84 ALA A CA 1
ATOM 627 C C . ALA A 1 84 ? -10.161 10.322 15.529 1.00 98.25 84 ALA A C 1
ATOM 629 O O . ALA A 1 84 ? -11.136 10.875 16.030 1.00 98.25 84 ALA A O 1
ATOM 630 N N . GLU A 1 85 ? -9.049 10.086 16.234 1.00 9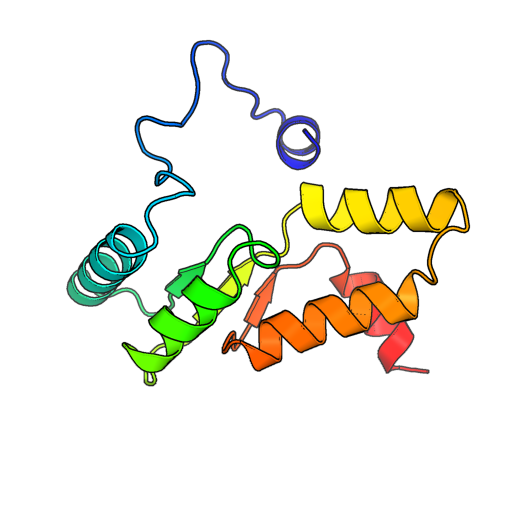8.12 85 GLU A N 1
ATOM 631 C CA . GLU A 1 85 ? -8.884 10.445 17.655 1.00 98.12 85 GLU A CA 1
ATOM 632 C C . GLU A 1 85 ? -9.093 11.945 17.921 1.00 98.12 85 GLU A C 1
ATOM 634 O O . GLU A 1 85 ? -9.529 12.337 19.002 1.00 98.12 85 GLU A O 1
ATOM 639 N N . LYS A 1 86 ? -8.818 12.797 16.927 1.00 98.19 86 LYS A N 1
ATOM 640 C CA . LYS A 1 86 ? -9.050 14.249 16.997 1.00 98.19 86 LYS A CA 1
ATOM 641 C C . LYS A 1 86 ? -10.457 14.672 16.565 1.00 98.19 86 LYS A C 1
ATOM 643 O O . LYS A 1 86 ? -10.748 15.867 16.560 1.00 98.19 86 LYS A O 1
ATOM 648 N N . GLY A 1 87 ? -11.308 13.728 16.164 1.00 97.94 87 GLY A N 1
ATOM 649 C CA . GLY A 1 87 ? -12.655 13.990 15.659 1.00 97.94 87 GLY A CA 1
ATOM 650 C C . GLY A 1 87 ? -12.690 14.688 14.297 1.00 97.94 87 GLY A C 1
ATOM 651 O O . GLY A 1 87 ? -13.696 15.303 13.956 1.00 97.94 87 GLY A O 1
ATOM 652 N N . TRP A 1 88 ? -11.602 14.648 13.521 1.00 98.50 88 TRP A N 1
ATOM 653 C CA . TRP A 1 88 ? -11.542 15.315 12.211 1.00 98.50 88 TRP A CA 1
ATOM 654 C C . TRP A 1 88 ? -12.232 14.517 11.108 1.00 98.50 88 TRP A C 1
ATOM 656 O O . TRP A 1 88 ? -12.626 15.080 10.088 1.00 98.50 88 TRP A O 1
ATOM 666 N N . ILE A 1 89 ? -12.340 13.206 11.300 1.00 98.25 89 ILE A N 1
ATOM 667 C CA . ILE A 1 89 ? -12.877 12.253 10.334 1.00 98.25 89 ILE A CA 1
ATOM 668 C C . ILE A 1 89 ? -13.684 11.175 11.057 1.00 98.25 89 ILE A C 1
ATOM 670 O O . ILE A 1 89 ? -13.459 10.901 12.235 1.00 98.25 89 ILE A O 1
ATOM 674 N N . ASP A 1 90 ? -14.577 10.528 10.315 1.00 98.44 90 ASP A N 1
ATOM 675 C CA . ASP A 1 90 ? -15.170 9.251 10.703 1.00 98.44 90 ASP A CA 1
ATOM 676 C C . ASP A 1 90 ? -14.203 8.117 10.328 1.00 98.44 90 ASP A C 1
ATOM 678 O O . ASP A 1 90 ? -13.843 7.961 9.156 1.00 98.44 90 ASP A O 1
ATOM 682 N N . GLU A 1 91 ? -13.745 7.358 11.327 1.00 98.25 91 GLU A N 1
ATOM 683 C CA . GLU A 1 91 ? -12.711 6.339 11.134 1.00 98.25 91 GLU A CA 1
ATOM 684 C C . GLU A 1 91 ? -13.172 5.206 10.213 1.00 98.25 91 GLU A C 1
ATOM 686 O O . GLU A 1 91 ? -12.483 4.875 9.247 1.00 98.25 91 GLU A O 1
ATOM 691 N N . GLN A 1 92 ? -14.335 4.622 10.512 1.00 98.19 92 GLN A N 1
ATOM 692 C CA . GLN A 1 92 ? -14.877 3.469 9.800 1.00 98.19 92 GLN A CA 1
ATOM 693 C C . GLN A 1 92 ? -15.115 3.823 8.337 1.00 98.19 92 GLN A C 1
ATOM 695 O O . GLN A 1 92 ? -14.661 3.115 7.435 1.00 98.19 92 GLN A O 1
ATOM 700 N N . ARG A 1 93 ? -15.773 4.957 8.090 1.00 98.31 93 ARG A N 1
ATOM 701 C CA . ARG A 1 93 ? -16.062 5.441 6.746 1.00 98.31 93 ARG A CA 1
ATOM 702 C C . ARG A 1 93 ? -14.782 5.691 5.959 1.00 98.31 93 ARG A C 1
ATOM 704 O O . ARG A 1 93 ? -14.674 5.199 4.837 1.00 98.31 93 ARG A O 1
ATOM 711 N N . LEU A 1 94 ? -13.811 6.418 6.521 1.00 98.44 94 LEU A N 1
ATOM 712 C CA . LEU A 1 94 ? -12.589 6.741 5.784 1.00 98.44 94 LEU A CA 1
ATOM 713 C C . LEU A 1 94 ? -11.724 5.499 5.539 1.00 98.44 94 LEU A C 1
ATOM 715 O O . LEU A 1 94 ? -11.197 5.330 4.440 1.00 98.44 94 LEU A O 1
ATOM 719 N N . ALA A 1 95 ? -11.591 4.610 6.527 1.00 98.56 95 ALA A N 1
ATOM 720 C CA . ALA A 1 95 ? -10.846 3.367 6.367 1.00 98.56 95 ALA A CA 1
ATOM 721 C C . ALA A 1 95 ? -11.453 2.490 5.260 1.00 98.56 95 ALA A C 1
ATOM 723 O O . ALA A 1 95 ? -10.728 2.021 4.381 1.00 98.56 95 ALA A O 1
ATOM 724 N N . LEU A 1 96 ? -12.780 2.317 5.242 1.00 98.50 96 LEU A N 1
ATOM 725 C CA . LEU A 1 96 ? -13.463 1.570 4.183 1.00 98.50 96 LEU A CA 1
ATOM 726 C C . LEU A 1 96 ? -13.311 2.240 2.811 1.00 98.50 96 LEU A C 1
ATOM 728 O O . LEU A 1 96 ? -13.102 1.543 1.816 1.00 98.50 96 LEU A O 1
ATOM 732 N N . GLU A 1 97 ? -13.351 3.572 2.735 1.00 98.75 97 GLU A N 1
ATOM 733 C CA . GLU A 1 97 ? -13.146 4.311 1.484 1.00 98.75 97 GLU A CA 1
ATOM 734 C C . GLU A 1 97 ? -11.720 4.134 0.938 1.00 98.75 97 GLU A C 1
ATOM 736 O O . GLU A 1 97 ? -11.540 3.851 -0.251 1.00 98.75 97 GLU A O 1
ATOM 741 N N . ILE A 1 98 ? -10.706 4.199 1.807 1.00 98.81 98 ILE A N 1
ATOM 742 C CA . ILE A 1 98 ? -9.307 3.930 1.451 1.00 98.81 98 ILE A CA 1
ATOM 743 C C . ILE A 1 98 ? -9.155 2.501 0.925 1.00 98.81 98 ILE A C 1
ATOM 745 O O . ILE A 1 98 ? -8.630 2.309 -0.173 1.00 98.81 98 ILE A O 1
ATOM 749 N N . LEU A 1 99 ? -9.637 1.490 1.648 1.00 98.75 99 LEU A N 1
ATOM 750 C CA . LEU A 1 99 ? -9.502 0.091 1.223 1.00 98.75 99 LEU A CA 1
ATOM 751 C C . LEU A 1 99 ? -10.265 -0.185 -0.079 1.00 98.75 99 LEU A C 1
ATOM 753 O O . LEU A 1 99 ? -9.758 -0.877 -0.963 1.00 98.75 99 LEU A O 1
ATOM 757 N N . THR A 1 100 ? -11.433 0.434 -0.249 1.00 98.69 100 THR A N 1
ATOM 758 C CA . THR A 1 100 ? -12.184 0.399 -1.510 1.00 98.69 100 THR A CA 1
ATOM 759 C C . THR A 1 100 ? -11.386 1.034 -2.645 1.00 98.69 100 THR A C 1
ATOM 761 O O . THR A 1 100 ? -11.363 0.496 -3.751 1.00 98.69 100 THR A O 1
ATOM 764 N N . SER A 1 101 ? -10.690 2.149 -2.400 1.00 98.88 101 SER A N 1
ATOM 765 C CA . SER A 1 101 ? -9.845 2.795 -3.409 1.00 98.88 101 SER A CA 1
ATOM 766 C C . SER A 1 101 ? -8.674 1.909 -3.848 1.00 98.88 101 SER A C 1
ATOM 768 O O . SER A 1 101 ? -8.394 1.829 -5.043 1.00 98.88 101 SER A O 1
ATOM 770 N N . ILE A 1 102 ? -8.064 1.175 -2.912 1.00 98.94 102 ILE A N 1
ATOM 771 C CA . ILE A 1 102 ? -6.979 0.226 -3.184 1.00 98.94 102 ILE A CA 1
ATOM 772 C C . ILE A 1 102 ? -7.499 -0.948 -4.024 1.00 98.94 102 ILE A C 1
ATOM 774 O O . ILE A 1 102 ? -6.896 -1.294 -5.043 1.00 98.94 102 ILE A O 1
ATOM 778 N N . ARG A 1 103 ? -8.660 -1.515 -3.661 1.00 98.75 103 ARG A N 1
ATOM 779 C CA . ARG A 1 103 ? -9.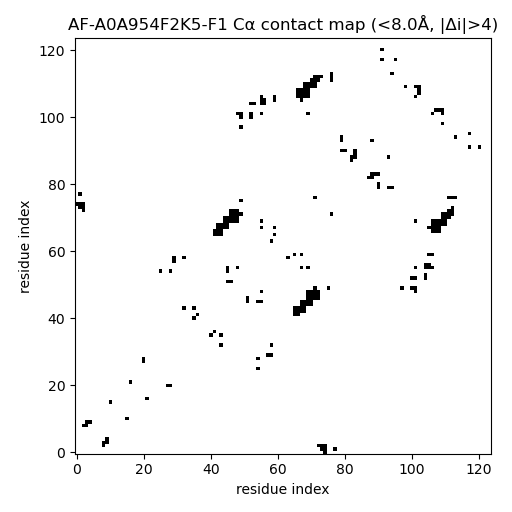317 -2.562 -4.460 1.00 98.75 103 ARG A CA 1
ATOM 780 C C . ARG A 1 103 ? -9.660 -2.058 -5.865 1.00 98.75 103 ARG A C 1
ATOM 782 O O . ARG A 1 103 ? -9.365 -2.735 -6.844 1.00 98.75 103 ARG A O 1
ATOM 789 N N . ARG A 1 104 ? -10.228 -0.851 -5.975 1.00 98.81 104 ARG A N 1
ATOM 790 C CA . ARG A 1 104 ? -10.585 -0.203 -7.250 1.00 98.81 104 ARG A CA 1
ATOM 791 C C . ARG A 1 104 ? -9.369 0.058 -8.138 1.00 98.81 104 ARG A C 1
ATOM 793 O O . ARG A 1 104 ? -9.485 -0.053 -9.356 1.00 98.81 104 ARG A O 1
ATOM 800 N N . ALA A 1 105 ? -8.225 0.410 -7.553 1.00 98.88 105 ALA A N 1
ATOM 801 C CA . ALA A 1 105 ? -6.995 0.636 -8.304 1.00 98.88 105 ALA A CA 1
ATOM 802 C C . ALA A 1 105 ? -6.511 -0.637 -9.013 1.00 98.88 105 ALA A C 1
ATOM 804 O O . ALA A 1 105 ? -5.937 -0.538 -10.091 1.00 98.88 105 ALA A O 1
ATOM 805 N N . GLY A 1 106 ? -6.809 -1.821 -8.472 1.00 98.69 106 GLY A N 1
ATOM 806 C CA . GLY A 1 106 ? -6.516 -3.096 -9.130 1.00 98.69 106 GLY A CA 1
ATOM 807 C C . GLY A 1 106 ? -5.951 -4.173 -8.213 1.00 98.69 106 GLY A C 1
ATOM 808 O O . GLY A 1 106 ? -5.688 -5.273 -8.688 1.00 98.69 106 GLY A O 1
ATOM 809 N N . ALA A 1 107 ? -5.768 -3.888 -6.920 1.00 98.81 107 ALA A N 1
ATOM 810 C CA . ALA A 1 107 ? -5.285 -4.884 -5.973 1.00 98.81 107 ALA A CA 1
ATOM 811 C C . ALA A 1 107 ? -6.332 -5.989 -5.763 1.00 98.81 107 ALA A C 1
ATOM 813 O O . ALA A 1 107 ? -7.497 -5.710 -5.485 1.00 98.81 107 ALA A O 1
ATOM 814 N N . ASP A 1 108 ? -5.915 -7.243 -5.862 1.00 98.69 108 ASP A N 1
ATOM 815 C CA . ASP A 1 108 ? -6.694 -8.445 -5.560 1.00 98.69 108 ASP A CA 1
ATOM 816 C C . ASP A 1 108 ? -6.656 -8.800 -4.073 1.00 98.69 108 ASP A C 1
ATOM 818 O O . ASP A 1 108 ? -7.606 -9.374 -3.546 1.00 98.69 108 ASP A O 1
ATOM 822 N N . MET A 1 109 ? -5.589 -8.395 -3.382 1.00 98.56 109 MET A N 1
ATOM 823 C CA . MET A 1 109 ? -5.403 -8.587 -1.947 1.00 98.56 109 MET A CA 1
ATOM 824 C C . MET A 1 109 ? -4.906 -7.302 -1.294 1.00 98.56 109 MET A C 1
ATOM 826 O O . MET A 1 109 ? -4.107 -6.565 -1.870 1.00 98.56 109 MET A O 1
ATOM 830 N N . ILE A 1 110 ? -5.352 -7.041 -0.065 1.00 98.75 110 ILE A N 1
ATOM 831 C CA . ILE A 1 110 ? -4.916 -5.872 0.701 1.00 98.75 110 ILE A CA 1
ATOM 832 C C . ILE A 1 110 ? -4.346 -6.334 2.035 1.00 98.75 110 ILE A C 1
ATOM 834 O O . ILE A 1 110 ? -5.052 -6.905 2.864 1.00 98.75 110 ILE A O 1
ATOM 838 N N . LEU A 1 111 ? -3.066 -6.048 2.255 1.00 98.62 111 LEU A N 1
ATOM 839 C CA . LEU A 1 111 ? -2.431 -6.201 3.556 1.00 98.62 111 LEU A CA 1
ATOM 840 C C . LEU A 1 111 ? -2.668 -4.905 4.327 1.00 98.62 111 LEU A C 1
ATOM 842 O O . LEU A 1 111 ? -2.153 -3.855 3.948 1.00 98.62 111 LEU A O 1
ATOM 846 N N . THR A 1 112 ? -3.467 -4.962 5.391 1.00 98.56 112 THR A N 1
ATOM 847 C CA . THR A 1 112 ? -3.816 -3.784 6.196 1.00 98.56 112 THR A CA 1
ATOM 848 C C . THR A 1 112 ? -3.876 -4.104 7.687 1.00 98.56 112 THR A C 1
ATOM 850 O O . THR A 1 112 ? -4.305 -5.181 8.101 1.00 98.56 112 THR A O 1
ATOM 853 N N . TYR A 1 113 ? -3.495 -3.127 8.508 1.00 98.19 113 TYR A N 1
ATOM 854 C CA . TYR A 1 113 ? -3.693 -3.165 9.957 1.00 98.19 113 TYR A CA 1
ATOM 855 C C . TYR A 1 113 ? -5.163 -2.967 10.361 1.00 98.19 113 TYR A C 1
ATOM 857 O O . TYR A 1 113 ? -5.551 -3.381 11.450 1.00 98.19 113 TYR A O 1
ATOM 865 N N . HIS A 1 114 ? -6.001 -2.420 9.471 1.00 98.06 114 HIS A N 1
ATOM 866 C CA . HIS A 1 114 ? -7.446 -2.299 9.687 1.00 98.06 114 HIS A CA 1
ATOM 867 C C . HIS A 1 114 ? -8.195 -3.636 9.538 1.00 98.06 114 HIS A C 1
ATOM 869 O O . HIS A 1 114 ? -9.398 -3.669 9.764 1.00 98.06 114 HIS A O 1
ATOM 875 N N . ALA A 1 115 ? -7.533 -4.747 9.182 1.00 97.88 115 ALA A N 1
ATOM 876 C CA . ALA A 1 115 ? -8.204 -6.011 8.847 1.00 97.88 115 ALA A CA 1
ATOM 877 C C . ALA A 1 115 ? -9.194 -6.500 9.924 1.00 97.88 115 ALA A C 1
ATOM 879 O O . ALA A 1 115 ? -10.312 -6.897 9.601 1.00 97.88 115 ALA A O 1
ATOM 880 N N . LYS A 1 116 ? -8.810 -6.439 11.208 1.00 97.50 116 LYS A N 1
ATOM 881 C CA . LYS A 1 116 ? -9.690 -6.844 12.321 1.00 97.50 116 LYS A CA 1
ATOM 882 C C . LYS A 1 116 ? -10.872 -5.892 12.512 1.00 97.50 116 LYS A C 1
ATOM 884 O O . LYS A 1 116 ? -11.963 -6.348 12.835 1.00 97.50 116 LYS A O 1
ATOM 889 N N . ASP A 1 117 ? -10.655 -4.593 12.323 1.00 97.50 117 ASP A N 1
ATOM 890 C CA . ASP A 1 117 ? -11.704 -3.577 12.442 1.00 97.50 117 ASP A CA 1
ATOM 891 C C . ASP A 1 117 ? -12.718 -3.729 11.303 1.00 97.50 117 ASP A C 1
ATOM 893 O O . ASP A 1 117 ? -13.907 -3.897 11.548 1.00 97.50 117 ASP A O 1
ATOM 897 N N . VAL A 1 118 ? -12.228 -3.828 10.068 1.00 97.19 118 VAL A N 1
ATOM 898 C CA . VAL A 1 118 ? -13.0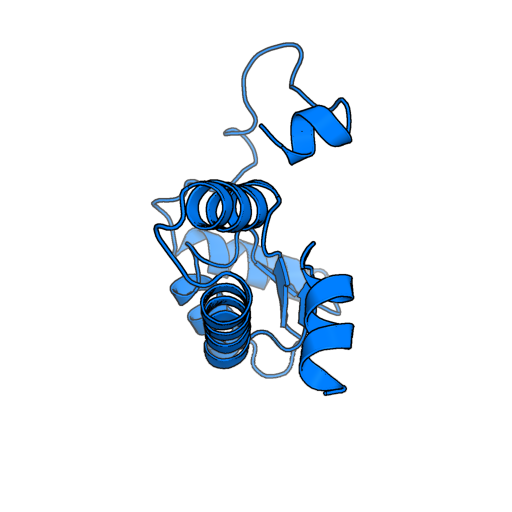34 -4.012 8.854 1.00 97.19 118 VAL A CA 1
ATOM 899 C C . VAL A 1 118 ? -13.840 -5.303 8.897 1.00 97.19 118 VAL A C 1
ATOM 901 O O . VAL A 1 118 ? -15.013 -5.297 8.540 1.00 97.19 118 VAL A O 1
ATOM 904 N N . SER A 1 119 ? -13.251 -6.403 9.376 1.00 96.88 119 SER A N 1
ATOM 905 C CA . SER A 1 119 ? -13.983 -7.663 9.537 1.00 96.88 119 SER A CA 1
ATOM 906 C C . SER A 1 119 ? -15.191 -7.523 10.465 1.00 96.88 119 SER A C 1
ATOM 908 O O . SER A 1 119 ? -16.186 -8.209 10.246 1.00 96.88 119 SER A O 1
ATOM 910 N N . ARG A 1 120 ? -15.116 -6.666 11.492 1.00 97.25 120 ARG A N 1
ATOM 911 C CA . ARG A 1 120 ? -16.250 -6.389 12.382 1.00 97.25 120 ARG A CA 1
ATOM 912 C C . ARG A 1 120 ? -17.268 -5.489 11.694 1.00 97.25 120 ARG A C 1
ATOM 914 O O . ARG A 1 120 ? -18.4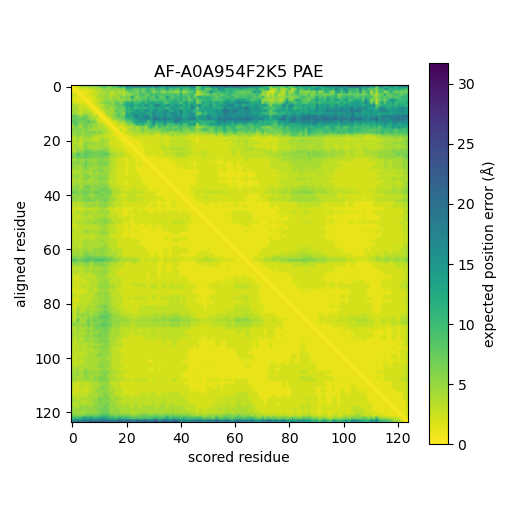19 -5.881 11.595 1.00 97.25 120 ARG A O 1
ATOM 921 N N . TRP A 1 121 ? -16.819 -4.368 11.133 1.00 96.94 121 TRP A N 1
ATOM 922 C CA . TRP A 1 121 ? -17.675 -3.388 10.456 1.00 96.94 121 TRP A CA 1
ATOM 923 C C . TRP A 1 121 ? -18.484 -3.951 9.286 1.00 96.94 121 TRP A C 1
ATOM 925 O O . TRP A 1 121 ? -19.559 -3.448 8.997 1.00 96.94 121 TRP A O 1
ATOM 935 N N . LEU A 1 122 ? -17.960 -4.955 8.578 1.00 92.12 122 LEU A N 1
ATOM 936 C CA . LEU A 1 122 ? -18.659 -5.599 7.459 1.00 92.12 122 LEU A CA 1
ATOM 937 C C . LEU A 1 122 ? -19.600 -6.734 7.888 1.00 92.12 122 LEU A C 1
ATOM 939 O O . LEU A 1 122 ? -20.306 -7.276 7.042 1.00 92.12 122 LEU A O 1
ATOM 943 N N . SER A 1 123 ? -19.562 -7.135 9.159 1.00 90.88 123 SER A N 1
ATOM 944 C CA . SER A 1 123 ? -20.441 -8.174 9.714 1.00 90.88 123 SER A CA 1
ATOM 945 C C . SER A 1 123 ? -21.665 -7.593 10.435 1.00 90.88 123 SER A C 1
ATOM 947 O O . SER A 1 123 ? -22.490 -8.362 10.928 1.00 90.88 123 SER A O 1
ATOM 949 N N . GLU A 1 124 ? -21.746 -6.266 10.531 1.00 72.19 124 GLU A N 1
ATOM 950 C CA . GLU A 1 124 ? -22.888 -5.498 11.046 1.00 72.19 124 GLU A CA 1
ATOM 951 C C . GLU A 1 124 ? -23.915 -5.243 9.935 1.00 72.19 124 GLU A C 1
ATOM 953 O O . GLU A 1 124 ? -25.126 -5.355 10.234 1.00 72.19 124 GLU A O 1
#

Sequence (124 aa):
GPFRDAAESTPQFGNRATYQMNPANGAEALREVDLDVAEGADLLMVKPALSYLDIIRRVKEAHPGVPLAAYNVSGEYAMVKAAAEKGWIDEQRLALEILTSIRRAGADMILTYHAKDVSRWLSE

pLDDT: mean 94.57, std 7.86, range [68.88, 98.94]

Radius of gyration: 15.82 Å; Cα contacts (8 Å, |Δi|>4): 134; chains: 1; bounding box: 46×32×35 Å

Secondary structure (DSSP, 8-state):
-HHHHHTT---SSS-STTTSPPTT-HHHHHHHHHHHHHTT-SSEEESSSGGGHHHHHHHHHH-TTS-EEEEE-HHHHHHHHHHHHTTSS-HHHHHHHHHHHHHHHT-SEEEETTHHHHHHHT--

Solvent-accessible surface area (backbone atoms only — not comparable to full-atom values): 7252 Å² total; per-residue (Å²): 101,60,52,33,64,75,62,72,59,65,69,93,67,86,77,62,70,90,78,46,78,60,91,88,45,73,70,55,57,52,53,55,49,52,47,44,49,73,77,62,52,79,59,47,76,40,75,58,25,83,93,34,40,69,53,38,29,52,48,33,69,75,39,70,90,49,52,29,35,27,31,46,36,53,58,59,53,48,52,49,53,58,38,29,78,68,66,76,48,62,51,69,63,51,52,52,51,51,54,50,48,47,44,70,32,43,31,76,41,75,50,49,86,55,52,72,58,52,60,52,68,74,72,111